Protein AF-A0A0M3R8Y0-F1 (afdb_monomer_lite)

Radius of gyration: 13.41 Å; chains: 1; bounding box: 30×16×35 Å

Organism: NCBI:txid1441095

Secondary structure (DSSP, 8-state):
-HHHHHHHHHHHHHHHHHHHHHHT-GGGHHHHHHHHHHHHHHHHHHHHHTT-HHHHHHHHHHHHHHHHHHHHHH-

Foldseek 3Di:
DLVVVLVVLVVVLVVVVVVCVVVVPCPVVLVSLLVNLVSLLVVLVVCCVVVVPVSSVVSNVVSVVSVVVSVVVPD

pLDDT: mean 71.31, std 5.4, range [49.28, 79.56]

Sequence (75 aa):
MLKTIYLLVASICAILSIYSLISDNDMLIPLLQFFLGVTILIMGIESLRSKKKATGIICVVSSLFIFTSLFIKYY

Structure (mmCIF, N/CA/C/O backbone):
data_AF-A0A0M3R8Y0-F1
#
_entry.id   AF-A0A0M3R8Y0-F1
#
loop_
_atom_site.group_PDB
_atom_site.id
_atom_site.type_symbol
_atom_site.label_atom_id
_atom_site.label_alt_id
_atom_site.label_comp_id
_atom_site.label_asym_id
_atom_site.label_entity_id
_atom_site.label_seq_id
_atom_site.pdbx_PDB_ins_code
_atom_site.Cartn_x
_atom_site.Cartn_y
_atom_site.Cartn_z
_atom_site.occupancy
_atom_site.B_iso_or_equiv
_atom_site.auth_seq_id
_atom_site.auth_comp_id
_atom_site.auth_asym_id
_atom_site.auth_atom_id
_atom_site.pdbx_PDB_model_num
ATOM 1 N N . MET A 1 1 ? 2.908 2.866 15.181 1.00 55.56 1 MET A N 1
ATOM 2 C CA . MET A 1 1 ? 3.873 2.038 14.426 1.00 55.56 1 MET A CA 1
ATOM 3 C C . MET A 1 1 ? 3.479 1.854 12.961 1.00 55.56 1 MET A C 1
ATOM 5 O O . MET A 1 1 ? 4.278 2.228 12.116 1.00 55.56 1 MET A O 1
ATOM 9 N N . LEU A 1 2 ? 2.256 1.411 12.626 1.00 63.66 2 LEU A N 1
ATOM 10 C CA . LEU A 1 2 ? 1.832 1.218 11.222 1.00 63.66 2 LEU A CA 1
ATOM 11 C C . LEU A 1 2 ? 1.970 2.458 10.312 1.00 63.66 2 LEU A C 1
ATOM 13 O O . LEU A 1 2 ? 2.393 2.333 9.171 1.00 63.66 2 LEU A O 1
ATOM 17 N N . LYS A 1 3 ? 1.686 3.666 10.823 1.00 64.31 3 LYS A N 1
ATOM 18 C CA . LYS A 1 3 ? 1.876 4.926 10.071 1.00 64.31 3 LYS A CA 1
ATOM 19 C C . LYS A 1 3 ? 3.321 5.155 9.610 1.00 64.31 3 LYS A C 1
ATOM 21 O O . LYS A 1 3 ? 3.530 5.684 8.528 1.00 64.31 3 LYS A O 1
ATOM 26 N N . THR A 1 4 ? 4.299 4.773 10.426 1.00 68.12 4 THR A N 1
ATOM 27 C CA . THR A 1 4 ? 5.725 4.923 10.101 1.00 68.12 4 THR A CA 1
ATOM 28 C C . THR A 1 4 ? 6.138 3.924 9.026 1.00 68.12 4 THR A C 1
ATOM 30 O O . THR A 1 4 ? 6.841 4.290 8.093 1.00 68.12 4 THR A O 1
ATOM 33 N N . ILE A 1 5 ? 5.639 2.687 9.120 1.00 66.25 5 ILE A N 1
ATOM 34 C CA . ILE A 1 5 ? 5.863 1.637 8.116 1.00 66.25 5 ILE A CA 1
ATOM 35 C C . ILE A 1 5 ? 5.245 2.053 6.780 1.00 66.25 5 ILE A C 1
ATOM 37 O O . ILE A 1 5 ? 5.892 1.941 5.749 1.00 66.25 5 ILE A O 1
ATOM 41 N N . TYR A 1 6 ? 4.038 2.621 6.800 1.00 71.19 6 TYR A N 1
ATOM 42 C CA . TYR A 1 6 ? 3.399 3.162 5.604 1.00 71.19 6 TYR A CA 1
ATOM 43 C C . TYR A 1 6 ? 4.217 4.278 4.957 1.00 71.19 6 TYR A C 1
ATOM 45 O O . TYR A 1 6 ? 4.419 4.267 3.750 1.00 71.19 6 TYR A O 1
ATOM 53 N N . LEU A 1 7 ? 4.718 5.225 5.754 1.00 71.38 7 LEU A N 1
ATOM 54 C CA . LEU A 1 7 ? 5.523 6.330 5.241 1.00 71.38 7 LEU A CA 1
ATOM 55 C C . LEU A 1 7 ? 6.854 5.839 4.649 1.00 71.38 7 LEU A C 1
ATOM 57 O O . LEU A 1 7 ? 7.281 6.337 3.613 1.00 71.38 7 LEU A O 1
ATOM 61 N N . LEU A 1 8 ? 7.465 4.816 5.253 1.00 75.62 8 LEU A N 1
ATOM 62 C CA . LEU A 1 8 ? 8.647 4.147 4.706 1.00 75.62 8 LEU A CA 1
ATOM 63 C C . LEU A 1 8 ? 8.341 3.425 3.389 1.00 75.62 8 LEU A C 1
ATOM 65 O O . LEU A 1 8 ? 9.049 3.633 2.408 1.00 75.62 8 LEU A O 1
ATOM 69 N N . VAL A 1 9 ? 7.276 2.623 3.340 1.00 71.25 9 VAL A N 1
ATOM 70 C CA . VAL A 1 9 ? 6.874 1.881 2.134 1.00 71.25 9 VAL A CA 1
ATOM 71 C C . VAL A 1 9 ? 6.488 2.838 1.005 1.00 71.25 9 VAL A C 1
ATOM 73 O O . VAL A 1 9 ? 6.901 2.634 -0.134 1.00 71.25 9 VAL A O 1
ATOM 76 N N . ALA A 1 10 ? 5.771 3.920 1.313 1.00 70.25 10 ALA A N 1
ATOM 77 C CA . ALA A 1 10 ? 5.418 4.959 0.352 1.00 70.25 10 ALA A CA 1
ATOM 78 C C . ALA A 1 10 ? 6.658 5.687 -0.189 1.00 70.25 10 ALA A C 1
ATOM 80 O O . ALA A 1 10 ? 6.750 5.888 -1.396 1.00 70.25 10 ALA A O 1
ATOM 81 N N . SER A 1 11 ? 7.635 6.021 0.665 1.00 73.62 11 SER A N 1
ATOM 82 C CA . SER A 1 11 ? 8.907 6.609 0.219 1.00 73.62 11 SER A CA 1
ATOM 83 C C . SER A 1 11 ? 9.703 5.663 -0.677 1.00 73.62 11 SER A C 1
ATOM 85 O O . SER A 1 11 ? 10.182 6.085 -1.725 1.00 73.62 11 SER A O 1
ATOM 87 N N . ILE A 1 12 ? 9.816 4.382 -0.311 1.00 77.88 12 ILE A N 1
ATOM 88 C CA . ILE A 1 12 ? 10.499 3.373 -1.137 1.00 77.88 12 ILE A CA 1
ATOM 89 C C . ILE A 1 12 ? 9.808 3.258 -2.497 1.00 77.88 12 ILE A C 1
ATOM 91 O O . ILE A 1 12 ? 10.473 3.231 -3.529 1.00 77.88 12 ILE A O 1
ATOM 95 N N . CYS A 1 13 ? 8.475 3.265 -2.511 1.00 68.81 13 CYS A N 1
ATOM 96 C CA . CYS A 1 13 ? 7.725 3.193 -3.755 1.00 68.81 13 CYS A CA 1
ATOM 97 C C . CYS A 1 13 ? 7.837 4.452 -4.605 1.00 68.81 13 CYS A C 1
ATOM 99 O O . CYS A 1 13 ? 7.921 4.339 -5.821 1.00 68.81 13 CYS A O 1
ATOM 101 N N . ALA A 1 14 ? 7.900 5.635 -3.996 1.00 75.38 14 ALA A N 1
ATOM 102 C CA . ALA A 1 14 ? 8.147 6.874 -4.723 1.00 75.38 14 ALA A CA 1
ATOM 103 C C . ALA A 1 14 ? 9.527 6.856 -5.397 1.00 75.38 14 ALA A C 1
ATOM 105 O O . ALA A 1 14 ? 9.628 7.127 -6.591 1.00 75.38 14 ALA A O 1
ATOM 106 N N . ILE A 1 15 ? 10.575 6.464 -4.663 1.00 78.62 15 ILE A N 1
ATOM 107 C CA . ILE A 1 15 ? 11.945 6.367 -5.191 1.00 78.62 15 ILE A CA 1
ATOM 108 C C . ILE A 1 15 ? 12.005 5.371 -6.348 1.00 78.62 15 ILE A C 1
ATOM 110 O O . ILE A 1 15 ? 12.588 5.652 -7.390 1.00 78.62 15 ILE A O 1
ATOM 114 N N . LEU A 1 16 ? 11.378 4.213 -6.180 1.00 70.69 16 LEU A N 1
ATOM 115 C CA . LEU A 1 16 ? 11.461 3.132 -7.149 1.00 70.69 16 LEU A CA 1
ATOM 116 C C . LEU A 1 16 ? 10.538 3.364 -8.359 1.00 70.69 16 LEU A C 1
ATOM 118 O O . LEU A 1 16 ? 10.871 2.948 -9.462 1.00 70.69 16 LEU A O 1
ATOM 122 N N . SER A 1 17 ? 9.455 4.133 -8.198 1.00 66.00 17 SER A N 1
ATOM 123 C CA . SER A 1 17 ? 8.653 4.646 -9.314 1.00 66.00 17 SER A CA 1
ATOM 124 C C . SER A 1 17 ? 9.420 5.684 -10.137 1.00 66.00 17 SER A C 1
ATOM 126 O O . SER A 1 17 ? 9.346 5.652 -11.362 1.00 66.00 17 SER A O 1
ATOM 128 N N . ILE A 1 18 ? 10.178 6.577 -9.489 1.00 77.88 18 ILE A N 1
ATOM 129 C CA . ILE A 1 18 ? 11.084 7.512 -10.178 1.00 77.88 18 ILE A CA 1
ATOM 130 C C . ILE A 1 18 ? 12.183 6.727 -10.907 1.00 77.88 18 ILE A C 1
ATOM 132 O O . ILE A 1 18 ? 12.515 7.041 -12.045 1.00 77.88 18 ILE A O 1
ATOM 136 N N . TYR A 1 19 ? 12.710 5.674 -10.279 1.00 71.69 19 TYR A N 1
ATOM 137 C CA . TYR A 1 19 ? 13.734 4.820 -10.871 1.00 71.69 19 TYR A CA 1
ATOM 138 C C . TYR A 1 19 ? 13.227 4.057 -12.100 1.00 71.69 19 TYR A C 1
ATOM 140 O O . TYR A 1 19 ? 13.901 4.068 -13.124 1.00 71.69 19 TYR A O 1
ATOM 148 N N . SER A 1 20 ? 12.033 3.453 -12.047 1.00 67.19 20 SER A N 1
ATOM 149 C CA . SER A 1 20 ? 11.429 2.830 -13.234 1.00 67.19 20 SER A CA 1
ATOM 150 C C . SER A 1 20 ? 11.187 3.838 -14.353 1.00 67.19 20 SER A C 1
ATOM 152 O O . SER A 1 20 ? 11.464 3.514 -15.501 1.00 67.19 20 SER A O 1
ATOM 154 N N . LEU A 1 21 ? 10.739 5.058 -14.028 1.00 70.38 21 LEU A N 1
ATOM 155 C CA . LEU A 1 21 ? 10.498 6.103 -15.026 1.00 70.38 21 LEU A CA 1
ATOM 156 C C . LEU A 1 21 ? 11.791 6.553 -15.723 1.00 70.38 21 LEU A C 1
ATOM 158 O O . LEU A 1 21 ? 11.776 6.858 -16.907 1.00 70.38 21 LEU A O 1
ATOM 162 N N . ILE A 1 22 ? 12.909 6.597 -14.993 1.00 78.81 22 ILE A N 1
ATOM 163 C CA . ILE A 1 22 ? 14.226 6.934 -15.555 1.00 78.81 22 ILE A CA 1
ATOM 164 C C . ILE A 1 22 ? 14.821 5.752 -16.332 1.00 78.81 22 ILE A C 1
ATOM 166 O O . ILE A 1 22 ? 15.505 5.956 -17.330 1.00 78.81 22 ILE A O 1
ATOM 170 N N . SER A 1 23 ? 14.605 4.523 -15.858 1.00 73.12 23 SER A N 1
ATOM 171 C CA . SER A 1 23 ? 15.245 3.320 -16.396 1.00 73.12 23 SER A CA 1
ATOM 172 C C . SER A 1 23 ? 14.462 2.652 -17.533 1.00 73.12 23 SER A C 1
ATOM 174 O O . SER A 1 23 ? 14.932 1.627 -18.025 1.00 73.12 23 SER A O 1
ATOM 176 N N . ASP A 1 24 ? 13.287 3.181 -17.904 1.00 67.00 24 ASP A N 1
ATOM 177 C CA . ASP A 1 24 ? 12.344 2.627 -18.900 1.00 67.00 24 ASP A CA 1
ATOM 178 C C . ASP A 1 24 ? 12.021 1.132 -18.670 1.00 67.00 24 ASP A C 1
ATOM 180 O O . ASP A 1 24 ? 11.658 0.382 -19.572 1.00 67.00 24 ASP A O 1
ATOM 184 N N . ASN A 1 25 ? 12.210 0.664 -17.431 1.00 66.25 25 ASN A N 1
ATOM 185 C CA . ASN A 1 25 ? 12.111 -0.740 -17.066 1.00 66.25 25 ASN A CA 1
ATOM 186 C C . ASN A 1 25 ? 10.977 -0.911 -16.056 1.00 66.25 25 ASN A C 1
ATOM 188 O O . ASN A 1 25 ? 11.144 -0.757 -14.841 1.00 66.25 25 ASN A O 1
ATOM 192 N N . ASP A 1 26 ? 9.798 -1.218 -16.590 1.00 68.19 26 ASP A N 1
ATOM 193 C CA . ASP A 1 26 ? 8.543 -1.315 -15.842 1.00 68.19 26 ASP A CA 1
ATOM 194 C C . ASP A 1 26 ? 8.378 -2.640 -15.080 1.00 68.19 26 ASP A C 1
ATOM 196 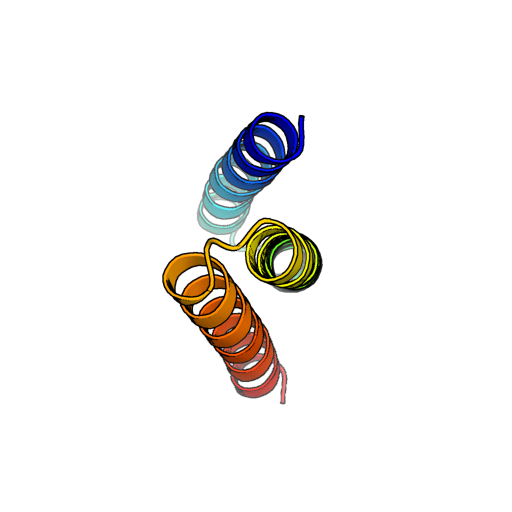O O . ASP A 1 26 ? 7.379 -2.834 -14.383 1.00 68.19 26 ASP A O 1
ATOM 200 N N . MET A 1 27 ? 9.352 -3.557 -15.162 1.00 70.44 27 MET A N 1
ATOM 201 C CA . MET A 1 27 ? 9.270 -4.879 -14.525 1.00 70.44 27 MET A CA 1
ATOM 202 C C . MET A 1 27 ? 9.163 -4.824 -12.995 1.00 70.44 27 ME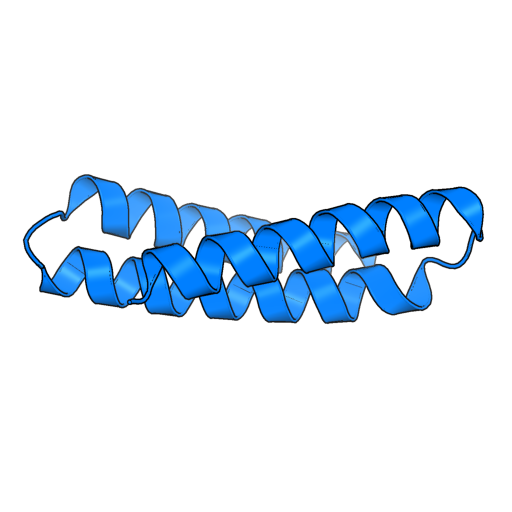T A C 1
ATOM 204 O O . MET A 1 27 ? 8.583 -5.725 -12.390 1.00 70.44 27 MET A O 1
ATOM 208 N N . LEU A 1 28 ? 9.699 -3.782 -12.348 1.00 68.19 28 LEU A N 1
ATOM 209 C CA . LEU A 1 28 ? 9.650 -3.652 -10.886 1.00 68.19 28 LEU A CA 1
ATOM 210 C C . LEU A 1 28 ? 8.369 -2.976 -10.375 1.00 68.19 28 LEU A C 1
ATOM 212 O O . LEU A 1 28 ? 7.966 -3.221 -9.238 1.00 68.19 28 LEU A O 1
ATOM 216 N N . ILE A 1 29 ? 7.691 -2.181 -11.206 1.00 71.75 29 ILE A N 1
ATOM 217 C CA . ILE A 1 29 ? 6.458 -1.469 -10.843 1.00 71.75 29 ILE A CA 1
ATOM 218 C C . ILE A 1 29 ? 5.343 -2.398 -10.326 1.00 71.75 29 ILE A C 1
ATOM 220 O O . ILE A 1 29 ? 4.795 -2.097 -9.263 1.00 71.75 29 ILE A O 1
ATOM 224 N N . PRO A 1 30 ? 4.986 -3.523 -10.982 1.00 70.31 30 PRO A N 1
ATOM 225 C CA . PRO A 1 30 ? 3.893 -4.376 -10.507 1.00 70.31 30 PRO A CA 1
ATOM 226 C C . PRO A 1 30 ? 4.203 -5.024 -9.157 1.00 70.31 30 PRO A C 1
ATOM 228 O O . PRO A 1 30 ? 3.322 -5.106 -8.303 1.00 70.31 30 PRO A O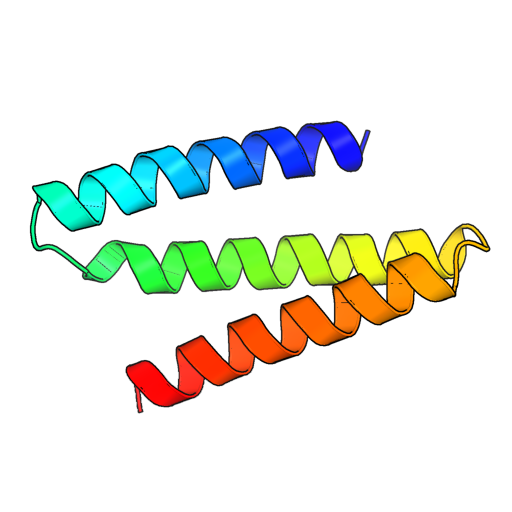 1
ATOM 231 N N . LEU A 1 31 ? 5.453 -5.440 -8.927 1.00 71.62 31 LEU A N 1
ATOM 232 C CA . LEU A 1 31 ? 5.875 -6.037 -7.659 1.00 71.62 31 LEU A CA 1
ATOM 233 C C . LEU A 1 31 ? 5.696 -5.035 -6.509 1.00 71.62 31 LEU A C 1
ATOM 235 O O . LEU A 1 31 ? 5.210 -5.381 -5.431 1.00 71.62 31 LEU A O 1
ATOM 239 N N . LEU A 1 32 ? 6.035 -3.772 -6.767 1.00 73.88 32 LEU A N 1
ATOM 240 C CA . LEU A 1 32 ? 5.866 -2.681 -5.817 1.00 73.88 32 LEU A CA 1
ATOM 241 C C . LEU A 1 32 ? 4.410 -2.359 -5.548 1.00 73.88 32 LEU A C 1
ATOM 243 O O . LEU A 1 32 ? 4.006 -2.182 -4.400 1.00 73.88 32 LEU A O 1
ATOM 247 N N . GLN A 1 33 ? 3.629 -2.273 -6.615 1.00 71.81 33 GLN A N 1
ATOM 248 C CA . GLN A 1 33 ? 2.224 -1.924 -6.556 1.00 71.81 33 GLN A CA 1
ATOM 249 C C . GLN A 1 33 ? 1.424 -3.013 -5.825 1.00 71.81 33 GLN A C 1
ATOM 251 O O . GLN A 1 33 ? 0.536 -2.696 -5.032 1.00 71.81 33 GLN A O 1
ATOM 256 N N . PHE A 1 34 ? 1.824 -4.280 -5.974 1.00 76.50 34 PHE A N 1
ATOM 257 C CA . PHE A 1 34 ? 1.320 -5.399 -5.182 1.00 76.50 34 PHE A CA 1
ATOM 258 C C . PHE A 1 34 ? 1.663 -5.254 -3.692 1.00 76.50 34 PHE A C 1
ATOM 260 O O . PHE A 1 34 ? 0.773 -5.320 -2.841 1.00 76.50 34 PHE A O 1
ATOM 267 N N . PHE A 1 35 ? 2.932 -4.993 -3.356 1.00 75.38 35 PHE A N 1
ATOM 268 C CA . PHE A 1 35 ? 3.360 -4.835 -1.962 1.00 75.38 35 PHE A CA 1
ATOM 269 C C . PHE A 1 35 ? 2.667 -3.644 -1.281 1.00 75.38 35 PHE A C 1
ATOM 271 O O . PHE A 1 35 ? 2.179 -3.759 -0.153 1.00 75.38 35 PHE A O 1
ATOM 278 N N . LEU A 1 36 ? 2.539 -2.514 -1.982 1.00 76.19 36 LEU A N 1
ATOM 279 C CA . LEU A 1 36 ? 1.775 -1.348 -1.533 1.00 76.19 36 LEU A CA 1
ATOM 280 C C . LEU A 1 36 ? 0.308 -1.679 -1.280 1.00 76.19 36 LEU A C 1
ATOM 282 O O . LEU A 1 36 ? -0.218 -1.329 -0.222 1.00 76.19 36 LEU A O 1
ATOM 286 N N . GLY A 1 37 ? -0.341 -2.366 -2.224 1.00 78.31 37 GLY A N 1
ATOM 287 C CA . GLY A 1 37 ? -1.736 -2.782 -2.108 1.00 78.31 37 GLY A CA 1
ATOM 288 C C . GLY A 1 37 ? -1.976 -3.609 -0.845 1.00 78.31 37 GLY A C 1
ATOM 289 O O . GLY A 1 37 ? -2.863 -3.282 -0.057 1.00 78.31 37 GLY A O 1
ATOM 290 N N . VAL A 1 38 ? -1.131 -4.615 -0.590 1.00 79.19 38 VAL A N 1
ATOM 291 C CA . VAL A 1 38 ? -1.202 -5.454 0.621 1.00 79.19 38 VAL A CA 1
ATOM 292 C C . VAL A 1 38 ? -1.001 -4.623 1.892 1.00 79.19 38 VAL A C 1
ATOM 294 O O . VAL A 1 38 ? -1.758 -4.763 2.854 1.00 79.19 38 VAL A O 1
ATOM 297 N N . THR A 1 39 ? -0.025 -3.715 1.898 1.00 75.69 39 THR A N 1
ATOM 298 C CA . THR A 1 39 ? 0.275 -2.876 3.070 1.00 75.69 39 THR A CA 1
ATOM 299 C C . THR A 1 39 ? -0.894 -1.940 3.409 1.00 75.69 39 THR A C 1
ATOM 301 O O . THR A 1 39 ? -1.272 -1.805 4.576 1.00 75.69 39 THR A O 1
ATOM 304 N N . ILE A 1 40 ? -1.512 -1.334 2.390 1.00 75.00 40 ILE A N 1
ATOM 305 C CA . ILE A 1 40 ? -2.699 -0.475 2.527 1.00 75.00 40 ILE A CA 1
ATOM 306 C C . ILE A 1 40 ? -3.908 -1.283 3.012 1.00 75.00 40 ILE A C 1
ATOM 308 O O . ILE A 1 40 ? -4.673 -0.796 3.845 1.00 75.00 40 ILE A O 1
ATOM 312 N N . LEU A 1 41 ? -4.062 -2.524 2.548 1.00 79.56 41 LEU A N 1
ATOM 313 C CA . LEU A 1 41 ? -5.148 -3.417 2.954 1.00 79.56 41 LEU A CA 1
ATOM 314 C C . LEU A 1 41 ? -5.039 -3.790 4.440 1.00 79.56 41 LEU A C 1
ATOM 316 O O . LEU A 1 41 ? -6.004 -3.624 5.188 1.00 79.56 41 LEU A O 1
ATOM 320 N N . ILE A 1 42 ? -3.848 -4.192 4.901 1.00 78.06 42 ILE A N 1
ATOM 321 C CA . ILE A 1 42 ? -3.571 -4.474 6.322 1.00 78.06 42 ILE A CA 1
ATOM 322 C C . ILE A 1 42 ? -3.868 -3.237 7.182 1.00 78.06 42 ILE A C 1
ATOM 324 O O . ILE A 1 42 ? -4.506 -3.331 8.232 1.00 78.06 42 ILE A O 1
ATOM 328 N N . MET A 1 43 ? -3.464 -2.056 6.712 1.00 72.31 43 MET A N 1
ATOM 329 C CA . MET A 1 43 ? -3.686 -0.791 7.409 1.00 72.31 43 MET A CA 1
ATOM 330 C C . MET A 1 43 ? -5.162 -0.364 7.433 1.00 72.31 43 MET A C 1
ATOM 332 O O . MET A 1 43 ? -5.624 0.221 8.418 1.00 72.31 43 MET A O 1
ATOM 336 N N . GLY A 1 44 ? -5.916 -0.691 6.382 1.00 73.25 44 GLY A N 1
ATOM 337 C CA . GLY A 1 44 ? -7.363 -0.519 6.321 1.00 73.25 44 GLY A CA 1
ATOM 338 C C . GLY A 1 44 ? -8.089 -1.386 7.347 1.00 73.25 44 GLY A C 1
ATOM 339 O O . GLY A 1 44 ? -8.927 -0.870 8.088 1.00 73.25 44 GLY A O 1
ATOM 340 N N . ILE A 1 45 ? -7.703 -2.661 7.465 1.00 77.50 45 ILE A N 1
ATOM 341 C CA . ILE A 1 45 ? -8.237 -3.598 8.468 1.00 77.50 45 ILE A CA 1
ATOM 342 C C . ILE A 1 45 ? -7.913 -3.119 9.893 1.00 77.50 45 ILE A C 1
ATOM 344 O O . ILE A 1 45 ? -8.800 -3.053 10.747 1.00 77.50 45 ILE A O 1
ATOM 348 N N . GLU A 1 46 ? -6.669 -2.711 10.150 1.00 73.50 46 GLU A N 1
ATOM 349 C CA . GLU A 1 46 ? -6.238 -2.143 11.436 1.00 73.50 46 GLU A CA 1
ATOM 350 C C . GLU A 1 46 ? -7.009 -0.859 11.799 1.00 73.50 46 GLU A C 1
ATOM 352 O O . GLU A 1 46 ? -7.479 -0.705 12.931 1.00 73.50 46 GLU A O 1
ATOM 357 N N . SER A 1 47 ? -7.222 0.051 10.840 1.00 69.94 47 SER A N 1
ATOM 358 C CA . SER A 1 47 ? -8.044 1.255 11.055 1.00 69.94 47 SER A CA 1
ATOM 359 C C . SER A 1 47 ? -9.508 0.927 11.349 1.00 69.94 47 SER A C 1
ATOM 361 O O . SER A 1 47 ? -10.135 1.605 12.170 1.00 69.94 47 SER A O 1
ATOM 363 N N . LEU A 1 48 ? -10.045 -0.131 10.733 1.00 73.44 48 LEU A N 1
ATOM 364 C CA . LEU A 1 48 ? -11.398 -0.623 10.989 1.00 73.44 48 LEU A CA 1
ATOM 365 C C . LEU A 1 48 ? -11.540 -1.146 12.426 1.00 73.44 48 LEU A C 1
ATOM 367 O O . LEU A 1 48 ? -12.543 -0.876 13.091 1.00 73.44 48 LEU A O 1
ATOM 371 N N . ARG A 1 49 ? -10.500 -1.823 12.931 1.00 69.31 49 ARG A N 1
ATOM 372 C CA . ARG A 1 49 ? -10.418 -2.326 14.310 1.00 69.31 49 ARG A CA 1
ATOM 373 C C . ARG A 1 49 ? -10.301 -1.196 15.339 1.00 69.31 49 ARG A C 1
ATOM 375 O O . ARG A 1 49 ? -10.882 -1.283 16.417 1.00 69.31 49 ARG A O 1
ATOM 382 N N . SER A 1 50 ? -9.625 -0.098 14.999 1.00 70.75 50 SER A N 1
ATOM 383 C CA . SER A 1 50 ? -9.361 1.043 15.895 1.00 70.75 50 SER A CA 1
ATOM 384 C C . SER A 1 50 ? -10.511 2.075 15.996 1.00 70.75 50 SER A C 1
ATOM 386 O O . SER A 1 50 ? -10.289 3.244 16.303 1.00 70.75 50 SER A O 1
ATOM 388 N N . LYS A 1 51 ? -11.764 1.679 15.708 1.00 67.75 51 LYS A N 1
ATOM 389 C CA . LYS A 1 51 ? -12.979 2.535 15.650 1.00 67.75 51 LYS A CA 1
ATOM 390 C C . LYS A 1 51 ? -12.950 3.687 14.626 1.00 67.75 51 LYS A C 1
ATOM 392 O O . LYS A 1 51 ? -13.952 4.389 14.484 1.00 67.75 51 LYS A O 1
ATOM 397 N N . LYS A 1 52 ? -11.886 3.850 13.833 1.00 64.88 52 LYS A N 1
ATOM 398 C CA . LYS A 1 52 ? -11.806 4.818 12.724 1.00 64.88 52 LYS A CA 1
ATOM 399 C C . LYS A 1 52 ? -12.350 4.202 11.433 1.00 64.88 52 LYS A C 1
ATOM 401 O O . LYS A 1 52 ? -11.63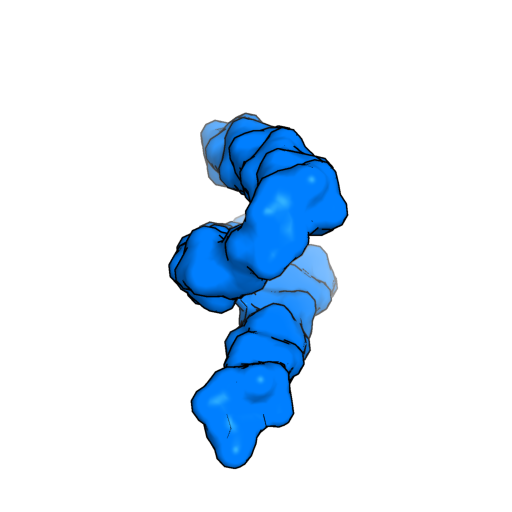4 3.996 10.456 1.00 64.88 52 LYS A O 1
ATOM 406 N N . LYS A 1 53 ? -13.655 3.904 11.451 1.00 64.62 53 LYS A N 1
ATOM 407 C CA . LYS A 1 53 ? -14.350 3.160 10.387 1.00 64.62 53 LYS A CA 1
ATOM 408 C C . LYS A 1 53 ? -14.229 3.829 9.013 1.00 64.62 53 LYS A C 1
ATOM 410 O O . LYS A 1 53 ? -13.923 3.149 8.044 1.00 64.62 53 LYS A O 1
ATOM 415 N N . ALA A 1 54 ? -14.386 5.153 8.936 1.00 68.50 54 ALA A N 1
ATOM 416 C CA . ALA A 1 54 ? -14.295 5.889 7.671 1.00 68.50 54 ALA A CA 1
ATOM 417 C C . ALA A 1 54 ? -12.906 5.773 7.018 1.00 68.50 54 ALA A C 1
ATOM 419 O O . ALA A 1 54 ? -12.793 5.492 5.831 1.00 68.50 54 ALA A O 1
ATOM 420 N N . THR A 1 55 ? -11.837 5.920 7.803 1.00 64.44 55 THR A N 1
ATOM 421 C CA . THR A 1 55 ? -10.456 5.866 7.301 1.00 64.44 55 THR A CA 1
ATOM 422 C C . THR A 1 55 ? -10.042 4.445 6.912 1.00 64.44 55 THR A C 1
ATOM 424 O O . THR A 1 55 ? -9.314 4.268 5.938 1.00 64.44 55 THR A O 1
ATOM 427 N N . GLY A 1 56 ? -10.548 3.433 7.628 1.00 66.00 56 GLY A N 1
ATOM 428 C CA . GLY A 1 56 ? -10.354 2.026 7.275 1.00 66.00 56 GLY A CA 1
ATOM 429 C C . GLY A 1 56 ? -11.034 1.643 5.963 1.00 66.00 56 GLY A C 1
ATOM 430 O O . GLY A 1 56 ? -10.394 1.030 5.115 1.00 66.00 56 GLY A O 1
ATOM 431 N N . ILE A 1 57 ? -12.285 2.070 5.752 1.00 73.31 57 ILE A N 1
ATOM 432 C CA . ILE A 1 57 ? -13.025 1.810 4.504 1.00 73.31 57 ILE A CA 1
ATOM 433 C C . ILE A 1 57 ? -12.315 2.454 3.311 1.00 73.31 57 ILE A C 1
ATOM 435 O O . ILE A 1 57 ? -12.100 1.782 2.307 1.00 73.31 57 ILE A O 1
ATOM 439 N N . ILE A 1 58 ? -11.886 3.715 3.434 1.00 72.50 58 ILE A N 1
ATOM 440 C CA . ILE A 1 58 ? -11.151 4.407 2.363 1.00 72.50 58 ILE A CA 1
ATOM 441 C C . ILE A 1 58 ? -9.852 3.659 2.028 1.00 72.50 58 ILE A C 1
ATOM 443 O O . ILE A 1 58 ? -9.564 3.451 0.856 1.00 72.50 58 ILE A O 1
ATOM 447 N N . CYS A 1 59 ? -9.097 3.185 3.028 1.00 68.88 59 CYS A N 1
ATOM 448 C CA . CYS A 1 59 ? -7.895 2.377 2.779 1.00 68.88 59 CYS A CA 1
ATOM 449 C C . CYS A 1 59 ? -8.209 1.056 2.066 1.00 68.88 59 CYS A C 1
ATOM 451 O O . CYS A 1 59 ? -7.532 0.710 1.103 1.00 68.88 59 CYS A O 1
ATOM 453 N N . VAL A 1 60 ? -9.240 0.326 2.497 1.00 76.00 60 VAL A N 1
ATOM 454 C CA . VAL A 1 60 ? -9.621 -0.943 1.857 1.00 76.00 60 VAL A CA 1
ATOM 455 C C . VAL A 1 60 ? -10.027 -0.710 0.398 1.00 76.00 60 VAL A C 1
ATOM 457 O O . VAL A 1 60 ? -9.523 -1.404 -0.484 1.00 76.00 60 VAL A O 1
ATOM 460 N N . VAL A 1 61 ? -10.847 0.310 0.126 1.00 79.25 61 VAL A N 1
ATOM 461 C CA . VAL A 1 61 ? -11.254 0.691 -1.238 1.00 79.25 61 VAL A CA 1
ATOM 462 C C . VAL A 1 61 ? -10.047 1.085 -2.092 1.00 79.25 61 VAL A C 1
ATOM 464 O O . VAL A 1 61 ? -9.921 0.609 -3.218 1.00 79.25 61 VAL A O 1
ATOM 467 N N . SER A 1 62 ? -9.116 1.877 -1.553 1.00 72.06 62 SER A N 1
ATOM 468 C CA . SER A 1 62 ? -7.876 2.227 -2.254 1.00 72.06 62 SER A CA 1
ATOM 469 C C . SER A 1 62 ? -7.013 0.999 -2.561 1.00 72.06 62 SER A C 1
ATOM 471 O O . SER A 1 62 ? -6.465 0.913 -3.654 1.00 72.06 62 SER A O 1
ATOM 473 N N . SER A 1 63 ? -6.916 0.021 -1.650 1.00 75.62 63 SER A N 1
ATOM 474 C CA . SER A 1 63 ? -6.168 -1.220 -1.916 1.00 75.62 63 SER A CA 1
ATOM 475 C C . SER A 1 63 ? -6.790 -2.043 -3.044 1.00 75.62 63 SER A C 1
ATOM 477 O O . SER A 1 63 ? -6.075 -2.509 -3.927 1.00 75.62 63 SER A O 1
ATOM 479 N N . LEU A 1 64 ? -8.123 -2.153 -3.060 1.00 78.00 64 LEU A N 1
ATOM 480 C CA . LEU A 1 64 ? -8.873 -2.817 -4.123 1.00 78.00 64 LEU A CA 1
ATOM 481 C C . LEU A 1 64 ? -8.629 -2.132 -5.465 1.00 78.00 64 LEU A C 1
ATOM 483 O O . LEU A 1 64 ? -8.341 -2.806 -6.443 1.00 78.00 64 LEU A O 1
ATOM 487 N N . PHE A 1 65 ? -8.657 -0.800 -5.501 1.00 76.38 65 PHE A N 1
ATOM 488 C CA . PHE A 1 65 ? -8.381 -0.041 -6.717 1.00 76.38 65 PHE A CA 1
ATOM 489 C C . PHE A 1 65 ? -6.963 -0.286 -7.254 1.00 76.38 65 PHE A C 1
ATOM 491 O O . PHE A 1 65 ? -6.781 -0.475 -8.455 1.00 76.38 65 PHE A O 1
ATOM 498 N N . ILE A 1 66 ? -5.963 -0.340 -6.367 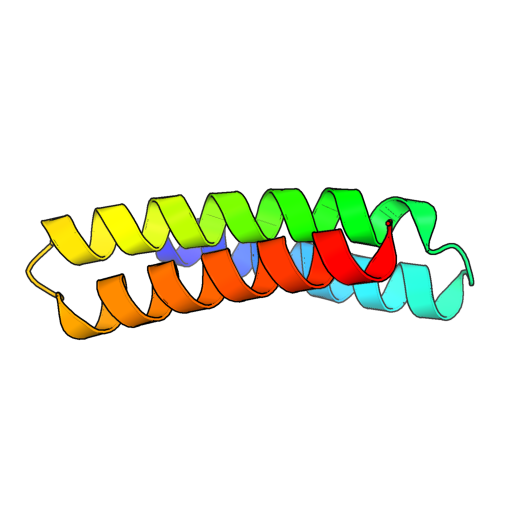1.00 74.12 66 ILE A N 1
ATOM 499 C CA . ILE A 1 66 ? -4.570 -0.639 -6.729 1.00 74.12 66 ILE A CA 1
ATOM 500 C C . ILE A 1 66 ? -4.453 -2.046 -7.332 1.00 74.12 66 ILE A C 1
ATOM 502 O O . ILE A 1 66 ? -3.806 -2.209 -8.365 1.00 74.12 66 ILE A O 1
ATOM 506 N N . PHE A 1 67 ? -5.118 -3.038 -6.734 1.00 75.94 67 PHE A N 1
ATOM 507 C CA . PHE A 1 67 ? -5.173 -4.404 -7.259 1.00 75.94 67 PHE A CA 1
ATOM 508 C C . PHE A 1 67 ? -5.861 -4.481 -8.627 1.00 75.94 67 PHE A C 1
ATOM 510 O O . PHE A 1 67 ? -5.340 -5.125 -9.534 1.00 75.94 67 PHE A O 1
ATOM 517 N N . THR A 1 68 ? -6.988 -3.790 -8.807 1.00 73.25 68 THR A N 1
ATOM 518 C CA . THR A 1 68 ? -7.706 -3.754 -10.089 1.00 73.25 68 THR A CA 1
ATOM 519 C C . THR A 1 68 ? -6.879 -3.079 -11.182 1.00 73.25 68 THR A C 1
ATOM 521 O O . THR A 1 68 ? -6.855 -3.550 -12.314 1.00 73.25 68 THR A O 1
ATOM 524 N N . SER A 1 69 ? -6.164 -1.999 -10.853 1.00 68.00 69 SER A N 1
ATOM 525 C CA . SER A 1 69 ? -5.286 -1.296 -11.797 1.00 68.00 69 SER A CA 1
ATOM 526 C C . SER A 1 69 ? -4.093 -2.160 -12.226 1.00 68.00 69 SER A C 1
ATOM 528 O O . SER A 1 69 ? -3.711 -2.148 -13.394 1.00 68.00 69 SER A O 1
ATOM 530 N N . LEU A 1 70 ? -3.550 -2.961 -11.302 1.00 70.25 70 LEU A N 1
ATOM 531 C CA . LEU A 1 70 ? -2.516 -3.952 -11.600 1.00 70.25 70 LEU A CA 1
ATOM 532 C C . LEU A 1 70 ? -3.054 -5.041 -12.537 1.00 70.25 70 LEU A C 1
ATOM 534 O O . LEU A 1 70 ? -2.395 -5.382 -13.514 1.00 70.25 70 LEU A O 1
ATOM 538 N N . PHE A 1 71 ? -4.273 -5.525 -12.284 1.00 69.75 71 PHE A N 1
ATOM 539 C CA . PHE A 1 71 ? -4.925 -6.535 -13.116 1.00 69.75 71 PHE A CA 1
ATOM 540 C C . PHE A 1 71 ? -5.204 -6.031 -14.541 1.00 69.75 71 PHE A C 1
ATOM 542 O O . PHE A 1 71 ? -4.957 -6.757 -15.490 1.00 69.75 71 PHE A O 1
ATOM 549 N N . ILE A 1 72 ? -5.647 -4.776 -14.701 1.00 72.31 72 ILE A N 1
ATOM 550 C CA . ILE A 1 72 ? -5.924 -4.165 -16.016 1.00 72.31 72 ILE A CA 1
ATOM 551 C C . ILE A 1 72 ? -4.664 -3.978 -16.870 1.00 72.31 72 ILE A C 1
ATOM 553 O O . ILE A 1 72 ? -4.749 -3.959 -18.091 1.00 72.31 72 ILE A O 1
ATOM 557 N N . LYS A 1 73 ? -3.507 -3.732 -16.245 1.00 65.44 73 LYS A N 1
ATOM 558 C CA . LYS A 1 73 ? -2.286 -3.360 -16.974 1.00 65.44 73 LYS A CA 1
ATOM 559 C C . LYS A 1 73 ? -1.438 -4.569 -17.379 1.00 65.44 73 LYS A C 1
ATOM 561 O O . LYS A 1 73 ? -0.601 -4.440 -18.264 1.00 65.44 73 LYS A O 1
ATOM 566 N N . TYR A 1 74 ? -1.639 -5.710 -16.720 1.00 60.75 74 TYR A N 1
ATOM 567 C CA . TYR A 1 74 ? -0.877 -6.947 -16.929 1.00 60.75 74 TYR A CA 1
ATOM 568 C C . TYR A 1 74 ? -1.708 -8.108 -17.510 1.00 60.75 74 TYR A C 1
ATOM 570 O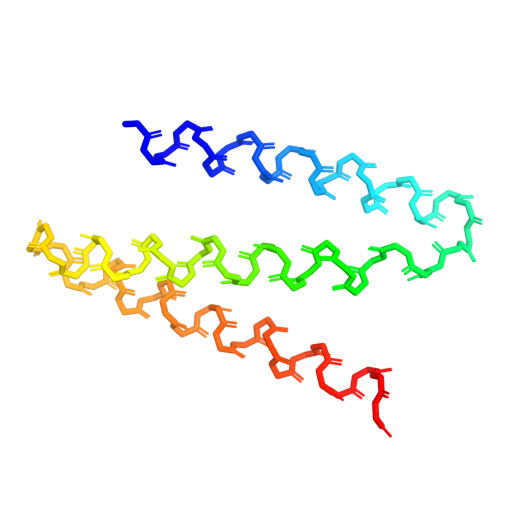 O . TYR A 1 74 ? -1.157 -9.196 -17.682 1.00 60.75 74 TYR A O 1
ATOM 578 N N . TYR A 1 75 ? -2.993 -7.893 -17.811 1.00 49.28 75 TYR A N 1
ATOM 579 C CA . TYR A 1 75 ? -3.896 -8.850 -18.464 1.00 49.28 75 TYR A CA 1
ATOM 580 C C . TYR A 1 75 ? -4.513 -8.215 -19.710 1.00 49.28 75 TYR A C 1
ATOM 582 O O . TYR A 1 75 ? -4.601 -8.913 -20.743 1.00 49.28 75 TYR A O 1
#